Protein AF-A0A1J3JGV9-F1 (afdb_monomer)

Radius of gyration: 18.32 Å; Cα contacts (8 Å, |Δi|>4): 219; chains: 1; bounding box: 47×34×45 Å

Mean predicted aligned error: 9.76 Å

Organism: Noccaea caerulescens (NCBI:txid107243)

Foldseek 3Di:
DFFKKKKAWQAAAQAFFKKAQLLADDDPVVVPPDPCPRYDPVNVNHPIDGRDHGDMDMDTQADPVRHGDSSPDIDTTDRPGDDTDMDMDTDDLDDPPPPPPPDDDFDDPDPCRNVSVVVD

Structure (mmCIF, N/CA/C/O backbone):
data_AF-A0A1J3JGV9-F1
#
_entry.id   AF-A0A1J3JGV9-F1
#
loop_
_atom_site.group_PDB
_atom_site.id
_atom_site.type_symbol
_atom_site.label_atom_id
_atom_site.label_alt_id
_atom_site.label_comp_id
_atom_site.label_asym_id
_atom_site.label_entity_id
_atom_site.label_seq_id
_atom_site.pdbx_PDB_ins_code
_atom_site.Cartn_x
_atom_site.Cartn_y
_atom_site.Cartn_z
_atom_site.occupancy
_atom_site.B_iso_or_equiv
_atom_site.auth_seq_id
_atom_site.auth_comp_id
_atom_site.auth_asym_id
_atom_site.auth_atom_id
_atom_site.pdbx_PDB_model_num
ATOM 1 N N . HIS A 1 1 ? 14.585 -4.880 -11.479 1.00 79.69 1 HIS A N 1
ATOM 2 C CA . HIS A 1 1 ? 13.644 -3.911 -10.817 1.00 79.69 1 HIS A CA 1
ATOM 3 C C . HIS A 1 1 ? 12.299 -4.544 -10.400 1.00 79.69 1 HIS A C 1
ATOM 5 O O . HIS A 1 1 ? 11.931 -5.574 -10.949 1.00 79.69 1 HIS A O 1
ATOM 11 N N . ARG A 1 2 ? 11.544 -3.959 -9.445 1.00 91.38 2 ARG A N 1
ATOM 12 C CA . ARG A 1 2 ? 10.188 -4.424 -9.052 1.00 91.38 2 ARG A CA 1
ATOM 13 C C . ARG A 1 2 ? 9.136 -3.889 -10.028 1.00 91.38 2 ARG A C 1
ATOM 15 O O . ARG A 1 2 ? 8.811 -2.711 -9.945 1.00 91.38 2 ARG A O 1
ATOM 22 N N . ILE A 1 3 ? 8.583 -4.720 -10.911 1.00 94.94 3 ILE A N 1
ATOM 23 C CA . ILE A 1 3 ? 7.559 -4.282 -11.876 1.00 94.94 3 ILE A CA 1
ATOM 24 C C . ILE A 1 3 ? 6.227 -3.964 -11.198 1.00 94.94 3 ILE A C 1
ATOM 26 O O . ILE A 1 3 ? 5.597 -2.957 -11.509 1.00 94.94 3 ILE A O 1
ATOM 30 N N . ALA A 1 4 ? 5.825 -4.780 -10.227 1.00 96.88 4 ALA A N 1
ATOM 31 C CA . ALA A 1 4 ? 4.542 -4.643 -9.557 1.00 96.88 4 ALA A CA 1
ATOM 32 C C . ALA A 1 4 ? 4.620 -5.054 -8.090 1.00 96.88 4 ALA A C 1
ATOM 34 O O . ALA A 1 4 ? 5.505 -5.805 -7.663 1.00 96.88 4 ALA A O 1
ATOM 35 N N . THR A 1 5 ? 3.661 -4.556 -7.323 1.00 98.31 5 THR A N 1
ATOM 36 C CA . THR A 1 5 ? 3.489 -4.861 -5.910 1.00 98.31 5 THR A CA 1
ATOM 37 C C . THR A 1 5 ? 2.063 -5.344 -5.688 1.00 98.31 5 THR A C 1
ATOM 39 O O . THR A 1 5 ? 1.109 -4.676 -6.081 1.00 98.31 5 THR A O 1
ATOM 42 N N . VAL A 1 6 ? 1.924 -6.498 -5.038 1.00 98.44 6 VAL A N 1
ATOM 43 C CA . VAL A 1 6 ? 0.649 -6.989 -4.510 1.00 98.44 6 VAL A CA 1
ATOM 44 C C . VAL A 1 6 ? 0.680 -6.826 -2.995 1.00 98.44 6 VAL A C 1
ATOM 46 O O . VAL A 1 6 ? 1.474 -7.476 -2.314 1.00 98.44 6 VAL A O 1
ATOM 49 N N . LEU A 1 7 ? -0.169 -5.954 -2.463 1.00 98.62 7 LEU A N 1
ATOM 50 C CA . LEU A 1 7 ? -0.349 -5.740 -1.031 1.00 98.62 7 LEU A CA 1
ATOM 51 C C . LEU A 1 7 ? -1.648 -6.410 -0.580 1.00 98.62 7 LEU A C 1
ATOM 53 O O . LEU A 1 7 ? -2.736 -5.971 -0.936 1.00 98.62 7 LEU A O 1
ATOM 57 N N . MET A 1 8 ? -1.532 -7.475 0.203 1.00 98.75 8 MET A N 1
ATOM 58 C CA . MET A 1 8 ? -2.661 -8.230 0.747 1.00 98.75 8 MET A CA 1
ATOM 59 C C . MET A 1 8 ? -2.981 -7.747 2.159 1.00 98.75 8 MET A C 1
ATOM 61 O O . MET A 1 8 ? -2.078 -7.647 2.993 1.00 98.75 8 MET A O 1
ATOM 65 N N . TYR A 1 9 ? -4.255 -7.496 2.450 1.00 98.62 9 TYR A N 1
ATOM 66 C CA . TYR A 1 9 ? -4.718 -7.141 3.789 1.00 98.62 9 TYR A CA 1
ATOM 67 C C . TYR A 1 9 ? -5.168 -8.392 4.547 1.00 98.62 9 TYR A C 1
ATOM 69 O O . TYR A 1 9 ? -6.073 -9.116 4.131 1.00 98.62 9 TYR A O 1
ATOM 77 N N . LEU A 1 10 ? -4.530 -8.653 5.686 1.00 98.56 10 LEU A N 1
ATOM 78 C CA . LEU A 1 10 ? -4.754 -9.852 6.500 1.00 98.56 10 LEU A CA 1
ATOM 79 C C . LEU A 1 10 ? -5.671 -9.585 7.706 1.00 98.56 10 LEU A C 1
ATOM 81 O O . LEU A 1 10 ? -6.147 -10.527 8.344 1.00 98.56 10 LEU A O 1
ATOM 85 N N . SER A 1 11 ? -5.958 -8.315 7.994 1.00 97.62 11 SER A N 1
ATOM 86 C CA . SER A 1 11 ? -6.905 -7.874 9.018 1.00 97.62 11 SER A CA 1
ATOM 87 C C . SER A 1 11 ? -7.834 -6.776 8.491 1.00 97.62 11 SER A C 1
ATOM 89 O O . SER A 1 11 ? -7.516 -6.067 7.535 1.00 97.62 11 SER A O 1
ATOM 91 N N . ASN A 1 12 ? -9.004 -6.654 9.123 1.00 97.19 12 ASN A N 1
ATOM 92 C CA . ASN A 1 12 ? -9.819 -5.446 9.026 1.00 97.19 12 ASN A CA 1
ATOM 93 C C . ASN A 1 12 ? -9.219 -4.408 9.974 1.00 97.19 12 ASN A C 1
ATOM 95 O O . ASN A 1 12 ? -8.833 -4.764 11.088 1.00 97.19 12 ASN A O 1
ATOM 99 N N . VAL A 1 13 ? -9.185 -3.144 9.560 1.00 96.94 13 VAL A N 1
ATOM 100 C CA . VAL A 1 13 ? -8.767 -2.037 10.430 1.00 96.94 13 VAL A CA 1
ATOM 101 C C . VAL A 1 13 ? -9.980 -1.182 10.770 1.00 96.94 13 VAL A C 1
ATOM 103 O O . VAL A 1 13 ? -10.713 -0.764 9.873 1.00 96.94 13 VAL A O 1
ATOM 106 N N . THR A 1 14 ? -10.193 -0.928 12.063 1.00 95.50 14 THR A N 1
ATOM 107 C CA . THR A 1 14 ? -11.354 -0.173 12.551 1.00 95.50 14 THR A CA 1
ATOM 108 C C . THR A 1 14 ? -11.291 1.281 12.088 1.00 95.50 14 THR A C 1
ATOM 110 O O . THR A 1 14 ? -12.237 1.772 11.470 1.00 95.50 14 THR A O 1
ATOM 113 N N . LYS A 1 15 ? -10.158 1.962 12.322 1.00 96.00 15 LYS A N 1
ATOM 114 C CA . LYS A 1 15 ? -9.962 3.362 11.922 1.00 96.00 15 LYS A CA 1
ATOM 115 C C . LYS A 1 15 ? -8.523 3.640 11.488 1.00 96.00 15 LYS A C 1
ATOM 117 O O . LYS A 1 15 ? -7.572 3.263 12.174 1.00 96.00 15 LYS A O 1
ATOM 122 N N . GLY A 1 16 ? -8.367 4.356 10.377 1.00 96.56 16 GLY A N 1
ATOM 123 C CA . GLY A 1 16 ? -7.066 4.624 9.768 1.00 96.56 16 GLY A CA 1
ATOM 124 C C . GLY A 1 16 ? -6.484 3.401 9.051 1.00 96.56 16 GLY A C 1
ATOM 125 O O . GLY A 1 16 ? -7.207 2.509 8.606 1.00 96.56 16 GLY A O 1
ATOM 126 N N . GLY A 1 17 ? -5.155 3.348 8.955 1.00 97.56 17 GLY A N 1
ATOM 127 C CA . GLY A 1 17 ? -4.426 2.225 8.363 1.00 97.56 17 GLY A CA 1
ATOM 128 C C . GLY A 1 17 ? -4.520 2.127 6.840 1.00 97.56 17 GLY A C 1
ATOM 129 O O . GLY A 1 17 ? -4.056 1.137 6.275 1.00 97.56 17 GLY A O 1
ATOM 130 N N . GLU A 1 18 ? -5.096 3.109 6.155 1.00 97.75 18 GLU A N 1
ATOM 131 C CA . GLU A 1 18 ? -5.266 3.093 4.703 1.00 97.75 18 GLU A CA 1
ATOM 132 C C . GLU A 1 18 ? -3.926 3.006 3.965 1.00 97.75 18 GLU A C 1
ATOM 134 O O . GLU A 1 18 ? -2.878 3.399 4.479 1.00 97.75 18 GLU A O 1
ATOM 139 N N . THR A 1 19 ? -3.945 2.466 2.752 1.00 97.81 19 THR A N 1
ATOM 140 C CA . THR A 1 19 ? -2.825 2.620 1.815 1.00 97.81 19 THR A CA 1
ATOM 141 C C . THR A 1 19 ? -3.149 3.791 0.904 1.00 97.81 19 THR A C 1
ATOM 143 O O . THR A 1 19 ? -4.156 3.730 0.204 1.00 97.81 19 THR A O 1
ATOM 146 N N . VAL A 1 20 ? -2.340 4.850 0.943 1.00 96.69 20 VAL A N 1
ATOM 147 C CA . VAL A 1 20 ? -2.573 6.111 0.221 1.00 96.69 20 VAL A CA 1
ATOM 148 C C . VAL A 1 20 ? -1.551 6.304 -0.895 1.00 96.69 20 VAL A C 1
ATOM 150 O O . VAL A 1 20 ? -0.373 6.013 -0.702 1.00 96.69 20 VAL A O 1
ATOM 153 N N . PHE A 1 21 ? -2.008 6.823 -2.033 1.00 96.88 21 PHE A N 1
ATOM 154 C CA . PHE A 1 21 ? -1.225 7.212 -3.203 1.00 96.88 21 PHE A CA 1
ATOM 155 C C . PHE A 1 21 ? -1.356 8.730 -3.388 1.00 96.88 21 PHE A C 1
ATOM 157 O O . PHE A 1 21 ? -2.319 9.181 -4.015 1.00 96.88 21 PHE A O 1
ATOM 164 N N . PRO A 1 22 ? -0.455 9.533 -2.790 1.00 94.88 22 PRO A N 1
ATOM 165 C CA . PRO A 1 22 ? -0.583 10.992 -2.777 1.00 94.88 22 PRO A CA 1
ATOM 166 C C . PRO A 1 22 ? -0.444 11.630 -4.164 1.00 94.88 22 PRO A C 1
ATOM 168 O O . PRO A 1 22 ? -1.083 12.639 -4.428 1.00 94.88 22 PRO A O 1
ATOM 171 N N . GLU A 1 23 ? 0.344 11.024 -5.054 1.00 95.06 23 GLU A N 1
ATOM 172 C CA . GLU A 1 23 ? 0.595 11.563 -6.398 1.00 95.06 23 GLU A CA 1
ATOM 173 C C . GLU A 1 23 ? -0.387 11.027 -7.449 1.00 95.06 23 GLU A C 1
ATOM 175 O O . GLU A 1 23 ? -0.362 11.468 -8.593 1.00 95.06 23 GLU A O 1
ATOM 180 N N . ALA A 1 24 ? -1.246 10.061 -7.100 1.00 91.81 24 ALA A N 1
ATOM 181 C CA . ALA A 1 24 ? -2.142 9.437 -8.066 1.00 91.81 24 ALA A CA 1
ATOM 182 C C . ALA A 1 24 ? -3.259 10.393 -8.515 1.00 91.81 24 ALA A C 1
ATOM 184 O O . ALA A 1 24 ? -3.933 11.028 -7.701 1.00 91.81 24 ALA A O 1
ATOM 185 N N . GLU A 1 25 ? -3.506 10.435 -9.825 1.00 83.81 25 GLU A N 1
ATOM 186 C CA . GLU A 1 25 ? -4.572 11.245 -10.412 1.00 83.81 25 GLU A CA 1
ATOM 187 C C . GLU A 1 25 ? -5.951 10.744 -9.970 1.00 83.81 25 GLU A C 1
ATOM 189 O O . GLU A 1 25 ? -6.326 9.604 -10.246 1.00 83.81 25 GLU A O 1
ATOM 194 N N . VAL A 1 26 ? -6.738 11.601 -9.314 1.00 71.75 26 VAL A N 1
ATOM 195 C CA . VAL A 1 26 ? -8.102 11.274 -8.876 1.00 71.75 26 VAL A CA 1
ATOM 196 C C . VAL A 1 26 ? -9.073 11.434 -10.053 1.00 71.75 26 VAL A C 1
ATOM 198 O O . VAL A 1 26 ? -9.333 12.564 -10.477 1.00 71.75 26 VAL A O 1
ATOM 201 N N . PRO A 1 27 ? -9.690 10.356 -10.578 1.00 66.94 27 PRO A N 1
ATOM 202 C CA . PRO A 1 27 ? -10.676 10.498 -11.638 1.00 66.94 27 PRO A CA 1
ATOM 203 C C . PRO A 1 27 ? -11.923 11.186 -11.080 1.00 66.94 27 PRO A C 1
ATOM 205 O O . PRO A 1 27 ? -12.470 10.759 -10.060 1.00 66.94 27 PRO A O 1
ATOM 208 N N . SER A 1 28 ? -12.445 12.189 -11.788 1.00 60.38 28 SER A N 1
ATOM 209 C CA . SER A 1 28 ? -13.581 13.017 -11.346 1.00 60.38 28 SER A CA 1
ATOM 210 C C . SER A 1 28 ? -14.840 12.212 -10.976 1.00 60.38 28 SER A C 1
ATOM 212 O O . SER A 1 28 ? -15.669 12.678 -10.203 1.00 60.38 28 SER A O 1
ATOM 214 N N . ARG A 1 29 ? -14.979 10.980 -11.490 1.00 59.41 29 ARG A N 1
ATOM 215 C CA . ARG A 1 29 ? -16.086 10.062 -11.170 1.00 59.41 29 ARG A CA 1
ATOM 216 C C . ARG A 1 29 ? -15.999 9.426 -9.775 1.00 59.41 29 ARG A C 1
ATOM 218 O O . ARG A 1 29 ? -17.042 9.078 -9.235 1.00 59.41 29 ARG A O 1
ATOM 225 N N . ARG A 1 30 ? -14.806 9.269 -9.181 1.00 54.81 30 ARG A N 1
ATOM 226 C CA . ARG A 1 30 ? -14.653 8.689 -7.828 1.00 54.81 30 ARG A CA 1
ATOM 227 C C . ARG A 1 30 ? -14.916 9.692 -6.707 1.00 54.81 30 ARG A C 1
ATOM 229 O O . ARG A 1 30 ? -15.397 9.288 -5.657 1.00 54.81 30 ARG A O 1
ATOM 236 N N . ILE A 1 31 ? -14.719 10.987 -6.969 1.00 53.38 31 ILE A N 1
ATOM 237 C CA . ILE A 1 31 ? -15.026 12.083 -6.028 1.00 53.38 31 ILE A CA 1
ATOM 238 C C . ILE A 1 31 ? -16.505 12.056 -5.586 1.00 53.38 31 ILE A C 1
ATOM 240 O O . ILE A 1 31 ? -16.836 12.523 -4.503 1.00 53.38 31 ILE A O 1
ATOM 244 N N . LEU A 1 32 ? -17.390 11.470 -6.400 1.00 47.88 32 LEU A N 1
ATOM 245 C CA . LEU A 1 32 ? -18.831 11.402 -6.147 1.00 47.88 32 LEU A CA 1
ATOM 246 C C . LEU A 1 32 ? -19.301 10.098 -5.475 1.00 47.88 32 LEU A C 1
ATOM 248 O O . LEU A 1 32 ? -20.483 9.993 -5.162 1.00 47.88 32 LEU A O 1
ATOM 252 N N . SER A 1 33 ? -18.431 9.093 -5.304 1.00 51.19 33 SER A N 1
ATOM 253 C CA . SER A 1 33 ? -18.853 7.715 -4.985 1.00 51.19 33 SER A CA 1
ATOM 254 C C . SER A 1 33 ? -18.363 7.175 -3.640 1.00 51.19 33 SER A C 1
ATOM 256 O O . SER A 1 33 ? -18.856 6.133 -3.209 1.00 51.19 33 SER A O 1
ATOM 258 N N . GLU A 1 34 ? -17.417 7.829 -2.972 1.00 54.97 34 GLU A N 1
ATOM 259 C CA . GLU A 1 34 ? -16.920 7.381 -1.669 1.00 54.97 34 GLU A CA 1
ATOM 260 C C . GLU A 1 34 ? -17.361 8.373 -0.593 1.00 54.97 34 GLU A C 1
ATOM 262 O O . GLU A 1 34 ? -16.990 9.546 -0.616 1.00 54.97 34 GLU A O 1
ATOM 267 N N . ASN A 1 35 ? -18.182 7.901 0.351 1.00 54.66 35 ASN A N 1
ATOM 268 C CA . ASN A 1 35 ? -18.491 8.629 1.578 1.00 54.66 35 ASN A CA 1
ATOM 269 C C . ASN A 1 35 ? -17.178 8.850 2.348 1.00 54.66 35 ASN A C 1
ATOM 271 O O . ASN A 1 35 ? -16.734 8.006 3.123 1.00 54.66 35 ASN A O 1
ATOM 275 N N . ASN A 1 36 ? -16.558 10.002 2.097 1.00 61.06 36 ASN A N 1
ATOM 276 C CA . ASN A 1 36 ? -15.259 10.454 2.605 1.00 61.06 36 ASN A CA 1
ATOM 277 C C . ASN A 1 36 ? -15.193 10.630 4.137 1.00 61.06 36 ASN A C 1
ATOM 279 O O . ASN A 1 36 ? -14.148 11.010 4.670 1.00 61.06 36 ASN A O 1
ATOM 283 N N . GLU A 1 37 ? -16.296 10.404 4.853 1.00 66.06 37 GLU A N 1
ATOM 284 C CA . GLU A 1 37 ? -16.365 10.563 6.310 1.00 66.06 37 GLU A CA 1
ATOM 285 C C . GLU A 1 37 ? -15.545 9.501 7.053 1.00 66.06 37 GLU A C 1
ATOM 287 O O . GLU A 1 37 ? -15.023 9.765 8.134 1.00 66.06 37 GLU A O 1
ATOM 292 N N . ASP A 1 38 ? -15.367 8.331 6.439 1.00 82.19 38 ASP A N 1
ATOM 293 C CA . ASP A 1 38 ? -14.757 7.157 7.065 1.00 82.19 38 ASP A CA 1
ATOM 294 C C . ASP A 1 38 ? -13.229 7.056 6.871 1.00 82.19 38 ASP A C 1
ATOM 296 O O . ASP A 1 38 ? -12.596 6.137 7.405 1.00 82.19 38 ASP A O 1
ATOM 300 N N . LEU A 1 39 ? -12.643 7.984 6.100 1.00 89.81 39 LEU A N 1
ATOM 301 C CA . LEU A 1 39 ? -11.209 8.065 5.804 1.00 89.81 39 LEU A CA 1
ATOM 302 C C . LEU A 1 39 ? -10.465 8.983 6.783 1.00 89.81 39 LEU A C 1
ATOM 304 O O . LEU A 1 39 ? -10.945 10.055 7.166 1.00 89.81 39 LEU A O 1
ATOM 308 N N . SER A 1 40 ? -9.242 8.591 7.140 1.00 94.19 40 SER A N 1
ATOM 309 C CA . SER A 1 40 ? -8.327 9.417 7.930 1.00 94.19 40 SER A CA 1
ATOM 310 C C . SER A 1 40 ? -7.836 10.658 7.169 1.00 94.19 40 SER A C 1
ATOM 312 O O . SER A 1 40 ? -7.835 10.709 5.939 1.00 94.19 40 SER A O 1
ATOM 314 N N . ASP A 1 41 ? -7.338 11.666 7.891 1.00 94.44 41 ASP A N 1
ATOM 315 C CA . ASP A 1 41 ? -6.771 12.876 7.268 1.00 94.44 41 ASP A CA 1
ATOM 316 C C . ASP A 1 41 ? -5.519 12.589 6.429 1.00 94.44 41 ASP A C 1
ATOM 318 O O . ASP A 1 41 ? -5.203 13.330 5.502 1.00 94.44 41 ASP A O 1
ATOM 322 N N . CYS A 1 42 ? -4.810 11.499 6.732 1.00 95.50 42 CYS A N 1
ATOM 323 C CA . CYS A 1 42 ? -3.731 10.998 5.889 1.00 95.50 42 CYS A CA 1
ATOM 324 C C . CYS A 1 42 ? -4.274 10.445 4.565 1.00 95.50 42 CYS A C 1
ATOM 326 O O . CYS A 1 42 ? -3.759 10.791 3.504 1.00 95.50 42 CYS A O 1
ATOM 328 N N . ALA A 1 43 ? -5.334 9.635 4.620 1.00 93.44 43 ALA A N 1
ATOM 329 C CA . ALA A 1 43 ? -5.936 9.008 3.448 1.00 93.44 43 ALA A CA 1
ATOM 330 C C . ALA A 1 43 ? -6.534 10.033 2.478 1.00 93.44 43 ALA A C 1
ATOM 332 O O . ALA A 1 43 ? -6.442 9.860 1.269 1.00 93.44 43 ALA A O 1
ATOM 333 N N . LYS A 1 44 ? -7.051 11.152 2.996 1.00 91.19 44 LYS A N 1
ATOM 334 C CA . LYS A 1 44 ? -7.594 12.261 2.193 1.00 91.19 44 LYS A CA 1
ATOM 335 C C . LYS A 1 44 ? -6.551 13.012 1.353 1.00 91.19 44 LYS A C 1
ATOM 337 O O . LYS A 1 44 ? -6.930 13.857 0.549 1.00 91.19 44 LYS A O 1
ATOM 342 N N . ARG A 1 45 ? -5.250 12.744 1.523 1.00 90.25 45 ARG A N 1
ATOM 343 C CA . ARG A 1 45 ? -4.173 13.390 0.746 1.00 90.25 45 ARG A CA 1
ATOM 344 C C . ARG A 1 45 ? -3.967 12.792 -0.649 1.00 90.25 45 ARG A C 1
ATOM 346 O O . ARG A 1 45 ? -3.089 13.260 -1.360 1.00 90.25 45 ARG A O 1
ATOM 353 N N . GLY A 1 46 ? -4.729 11.770 -1.030 1.00 90.38 46 GLY A N 1
ATOM 354 C CA . GLY A 1 46 ? -4.641 11.142 -2.346 1.00 90.38 46 GLY A CA 1
ATOM 355 C C . GLY A 1 46 ? -5.696 10.057 -2.527 1.00 90.38 46 GLY A C 1
ATOM 356 O O . GLY A 1 46 ? -6.670 9.995 -1.779 1.00 90.38 46 GLY A O 1
ATOM 357 N N . ILE A 1 47 ? -5.495 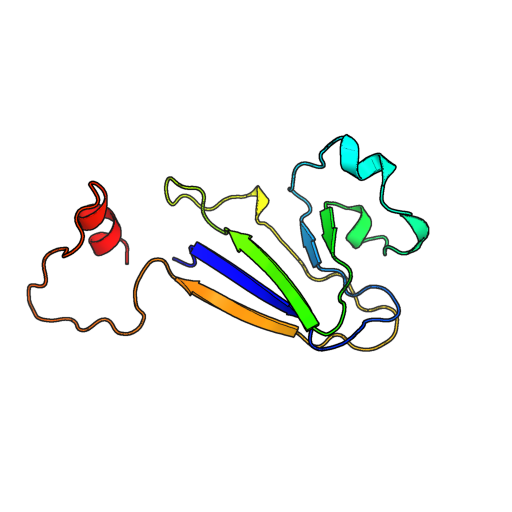9.169 -3.503 1.00 91.38 47 ILE A N 1
ATOM 358 C CA . ILE A 1 47 ? -6.321 7.959 -3.615 1.00 91.38 47 ILE A CA 1
ATOM 359 C C . ILE A 1 47 ? -5.930 7.016 -2.485 1.00 91.38 47 ILE A C 1
ATOM 361 O O . ILE A 1 47 ? -4.757 6.681 -2.342 1.00 91.38 47 ILE A O 1
ATOM 365 N N . ALA A 1 48 ? -6.902 6.555 -1.705 1.00 93.25 48 ALA A N 1
ATOM 366 C CA . ALA A 1 48 ? -6.647 5.668 -0.584 1.00 93.25 48 ALA A CA 1
ATOM 367 C C . ALA A 1 48 ? -7.509 4.407 -0.627 1.00 93.25 48 ALA A C 1
ATOM 369 O O . ALA A 1 48 ? -8.611 4.394 -1.165 1.00 93.25 48 ALA A O 1
ATOM 370 N N . VAL A 1 49 ? -6.992 3.332 -0.036 1.00 94.50 49 VAL A N 1
ATOM 371 C CA . VAL A 1 49 ? -7.691 2.051 0.101 1.00 94.50 49 VAL A CA 1
ATOM 372 C C . VAL A 1 49 ? -7.712 1.656 1.573 1.00 94.50 49 VAL A C 1
ATOM 374 O O . VAL A 1 49 ? -6.655 1.480 2.186 1.00 94.50 49 VAL A O 1
ATOM 377 N N . LYS A 1 50 ? -8.914 1.497 2.139 1.00 95.19 50 LYS A N 1
ATOM 378 C CA . LYS A 1 50 ? -9.114 1.023 3.517 1.00 95.19 50 LYS A CA 1
ATOM 379 C C . LYS A 1 50 ? -8.776 -0.476 3.612 1.00 95.19 50 LYS A C 1
ATOM 381 O O . LYS A 1 50 ? -9.228 -1.238 2.758 1.00 95.19 50 LYS A O 1
ATOM 386 N N . PRO A 1 51 ? -8.001 -0.934 4.614 1.00 97.25 51 PRO A N 1
ATOM 387 C CA . PRO A 1 51 ? -7.660 -2.346 4.741 1.00 97.25 51 PRO A CA 1
ATOM 388 C C . PRO A 1 51 ? -8.881 -3.170 5.134 1.00 97.25 51 PRO A C 1
ATOM 390 O O . PRO A 1 51 ? -9.481 -2.954 6.192 1.00 97.25 51 PRO A O 1
ATOM 393 N N . LYS A 1 52 ? -9.206 -4.155 4.304 1.00 96.81 52 LYS A N 1
ATOM 394 C CA . LYS A 1 52 ? -10.249 -5.139 4.571 1.00 96.81 52 LYS A CA 1
ATOM 395 C C . LYS A 1 52 ? -9.670 -6.534 4.404 1.00 96.81 52 LYS A C 1
ATOM 397 O O . LYS A 1 52 ? -9.060 -6.844 3.385 1.00 96.81 52 LYS A O 1
ATOM 402 N N . LYS A 1 53 ? -9.842 -7.373 5.421 1.00 98.38 53 LYS A N 1
ATOM 403 C CA . LYS A 1 53 ? -9.291 -8.727 5.463 1.00 98.38 53 LYS A CA 1
ATOM 404 C C . LYS A 1 53 ? -9.727 -9.520 4.232 1.00 98.38 53 LYS A C 1
ATOM 406 O O . LYS A 1 53 ? -10.921 -9.689 4.003 1.00 98.38 53 LYS A O 1
ATOM 411 N N . GLY A 1 54 ? -8.747 -10.066 3.518 1.00 98.00 54 GLY A N 1
ATOM 412 C CA . GLY A 1 54 ? -8.945 -10.872 2.314 1.00 98.00 54 GLY A CA 1
ATOM 413 C C . GLY A 1 54 ? -8.787 -10.091 1.010 1.00 98.00 54 GLY A C 1
ATOM 414 O O . GLY A 1 54 ? -8.519 -10.713 -0.015 1.00 98.00 54 GLY A O 1
ATOM 415 N N . ASP A 1 55 ? -8.874 -8.760 1.041 1.00 97.94 55 ASP A N 1
ATOM 416 C CA . ASP A 1 55 ? -8.667 -7.936 -0.147 1.00 97.94 55 ASP A CA 1
ATOM 417 C C . ASP A 1 55 ? -7.170 -7.833 -0.487 1.00 97.94 55 ASP A C 1
ATOM 419 O O . ASP A 1 55 ? -6.291 -7.877 0.385 1.00 97.94 55 ASP A O 1
ATOM 423 N N . ALA A 1 56 ? -6.878 -7.651 -1.775 1.00 98.12 56 ALA A N 1
ATOM 424 C CA . ALA A 1 56 ? -5.534 -7.417 -2.282 1.00 98.12 56 ALA A CA 1
ATOM 425 C C . ALA A 1 56 ? -5.512 -6.208 -3.220 1.00 98.12 56 ALA A C 1
ATOM 427 O O . ALA A 1 56 ? -6.386 -6.038 -4.069 1.00 98.12 56 ALA A O 1
ATOM 428 N N . LEU A 1 57 ? -4.477 -5.388 -3.077 1.00 97.75 57 LEU A N 1
ATOM 429 C CA . LEU A 1 57 ? -4.206 -4.231 -3.912 1.00 97.75 57 LEU A CA 1
ATOM 430 C C . LEU A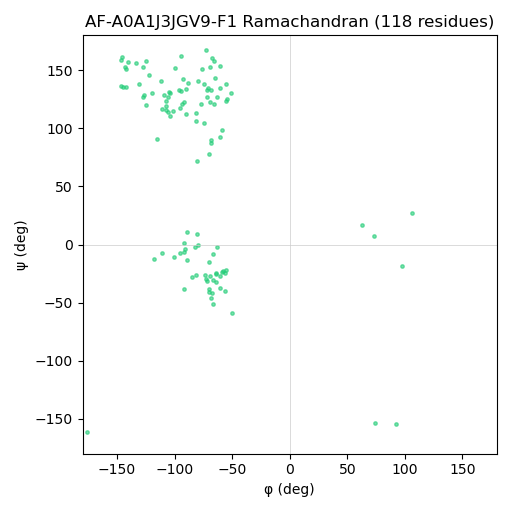 1 57 ? -3.014 -4.534 -4.821 1.00 97.75 57 LEU A C 1
ATOM 432 O O . LEU A 1 57 ? -1.913 -4.783 -4.336 1.00 97.75 57 LEU A O 1
ATOM 436 N N . LEU A 1 58 ? -3.236 -4.489 -6.133 1.00 97.88 58 LEU A N 1
ATOM 437 C CA . LEU A 1 58 ? -2.188 -4.579 -7.148 1.00 97.88 58 LEU A CA 1
ATOM 438 C C . LEU A 1 58 ? -1.928 -3.191 -7.735 1.00 97.88 58 LEU A C 1
ATOM 440 O O . LEU A 1 58 ? -2.861 -2.521 -8.172 1.00 97.88 58 LEU A O 1
ATOM 444 N N . PHE A 1 59 ? -0.660 -2.796 -7.794 1.00 97.31 59 PHE A N 1
ATOM 445 C CA . PHE A 1 59 ? -0.210 -1.611 -8.521 1.00 97.31 59 PHE A CA 1
ATOM 446 C C . PHE A 1 59 ? 1.156 -1.859 -9.167 1.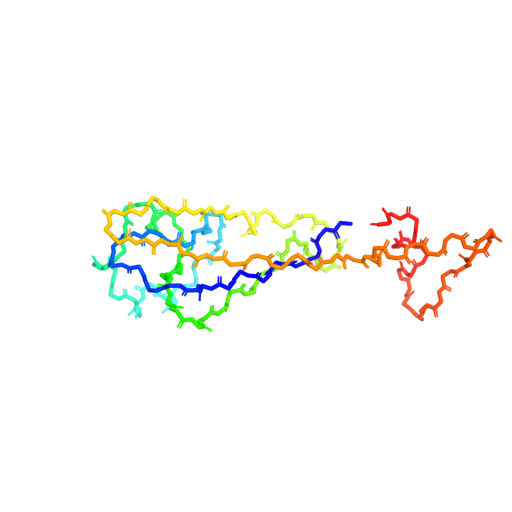00 97.31 59 PHE A C 1
ATOM 448 O O . PHE A 1 59 ? 1.948 -2.683 -8.699 1.00 97.31 59 PHE A O 1
ATOM 455 N N . PHE A 1 60 ? 1.417 -1.154 -10.265 1.00 97.31 60 PHE A N 1
ATOM 456 C CA . PHE A 1 60 ? 2.671 -1.234 -11.007 1.00 97.31 60 PHE A CA 1
ATOM 457 C C . PHE A 1 60 ? 3.612 -0.133 -10.529 1.00 97.31 60 PHE A C 1
ATOM 459 O O . PHE A 1 60 ? 3.199 1.014 -10.404 1.00 97.31 60 PHE A O 1
ATOM 466 N N . ASN A 1 61 ? 4.867 -0.486 -10.240 1.00 96.62 61 ASN A N 1
ATOM 467 C CA . ASN A 1 61 ? 5.878 0.497 -9.833 1.00 96.62 61 ASN A CA 1
ATOM 468 C C . ASN A 1 61 ? 6.624 1.086 -11.042 1.00 96.62 61 ASN A C 1
ATOM 470 O O . ASN A 1 61 ? 7.369 2.053 -10.898 1.00 96.62 61 ASN A O 1
ATOM 474 N N . LEU A 1 62 ? 6.480 0.463 -12.215 1.00 95.56 62 LEU A N 1
ATOM 475 C CA . LEU A 1 62 ? 7.099 0.874 -13.469 1.00 95.56 62 LEU A CA 1
ATOM 476 C C . LEU A 1 62 ? 6.016 1.119 -14.517 1.00 95.56 62 LEU A C 1
ATOM 478 O O . LEU A 1 62 ? 5.024 0.390 -14.582 1.00 95.56 62 LEU A O 1
ATOM 482 N N . ARG A 1 63 ? 6.261 2.091 -15.387 1.00 93.69 63 ARG A N 1
ATOM 483 C CA . ARG A 1 63 ? 5.514 2.277 -16.631 1.00 93.69 63 ARG A CA 1
ATOM 484 C C . ARG A 1 63 ?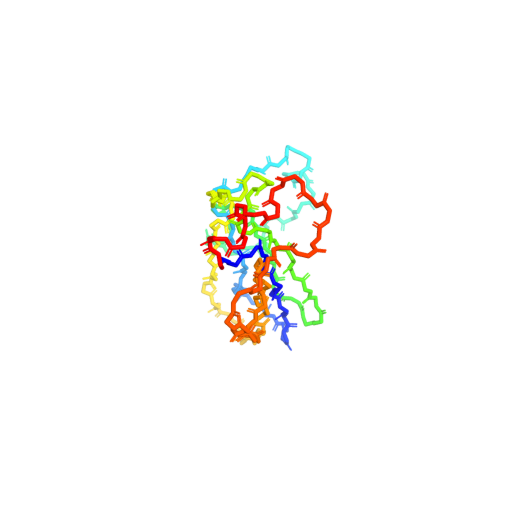 5.891 1.195 -17.659 1.00 93.69 63 ARG A C 1
ATOM 486 O O . ARG A 1 63 ? 6.906 0.514 -17.487 1.00 93.69 63 ARG A O 1
ATOM 493 N N . PRO A 1 64 ? 5.134 1.049 -18.766 1.00 91.44 64 PRO A N 1
ATOM 494 C CA . PRO A 1 64 ? 5.454 0.080 -19.821 1.00 91.44 64 PRO A CA 1
ATOM 495 C C . PRO A 1 64 ? 6.839 0.261 -20.464 1.00 91.44 64 PRO A C 1
ATOM 497 O O . PRO A 1 64 ? 7.399 -0.694 -20.988 1.00 91.44 64 PRO A O 1
ATOM 500 N N . ASP A 1 65 ? 7.412 1.466 -20.394 1.00 91.25 65 ASP A N 1
ATOM 501 C CA . ASP A 1 65 ? 8.775 1.786 -20.843 1.00 91.25 65 ASP A CA 1
ATOM 502 C C . ASP A 1 65 ? 9.872 1.393 -19.825 1.00 91.25 65 ASP A C 1
ATOM 504 O O . ASP A 1 65 ? 11.040 1.740 -20.005 1.00 91.25 65 ASP A O 1
ATOM 508 N N . ALA A 1 66 ? 9.505 0.665 -18.763 1.00 89.00 66 ALA A N 1
ATOM 509 C CA . ALA A 1 66 ? 10.351 0.235 -17.648 1.00 89.00 66 ALA A CA 1
ATOM 510 C C . ALA A 1 66 ? 10.942 1.374 -16.792 1.00 89.00 66 ALA A C 1
ATOM 512 O O . ALA A 1 66 ? 11.861 1.145 -16.002 1.00 89.00 66 ALA A O 1
ATOM 513 N N . ILE A 1 67 ? 10.402 2.590 -16.894 1.00 92.56 67 ILE A N 1
ATOM 514 C CA . ILE A 1 67 ? 10.798 3.724 -16.052 1.00 92.56 67 ILE A CA 1
ATOM 515 C C . ILE A 1 67 ? 9.947 3.727 -14.770 1.00 92.56 67 ILE A C 1
ATOM 517 O O . ILE A 1 67 ? 8.742 3.470 -14.856 1.00 92.56 67 ILE A O 1
ATOM 521 N N . PRO A 1 68 ? 10.527 4.012 -13.581 1.00 95.19 68 PRO A N 1
ATOM 522 C CA . PRO A 1 68 ? 9.759 4.168 -12.348 1.00 95.19 68 PRO A CA 1
ATOM 523 C C . PRO A 1 68 ? 8.596 5.138 -12.520 1.00 95.19 68 PRO A C 1
ATOM 525 O O . PRO A 1 68 ? 8.784 6.245 -13.024 1.00 95.19 68 PRO A O 1
ATOM 528 N N . ASP A 1 69 ? 7.408 4.715 -12.103 1.00 96.06 69 ASP A N 1
ATOM 529 C CA . ASP A 1 69 ? 6.202 5.528 -12.187 1.00 96.06 69 ASP A CA 1
ATOM 530 C C . ASP A 1 69 ? 6.037 6.362 -10.902 1.00 96.06 69 ASP A C 1
ATOM 532 O O . ASP A 1 69 ? 5.769 5.781 -9.845 1.00 96.06 69 ASP A O 1
ATOM 536 N N . PRO A 1 70 ? 6.170 7.703 -10.941 1.00 95.88 70 PRO A N 1
ATOM 537 C CA . PRO A 1 70 ? 5.970 8.545 -9.761 1.00 95.88 70 PRO A CA 1
ATOM 538 C C . PRO A 1 70 ? 4.557 8.438 -9.171 1.00 95.88 70 PRO A C 1
ATOM 540 O O . PRO A 1 70 ? 4.398 8.591 -7.962 1.00 95.88 70 PRO A O 1
ATOM 543 N N . LEU A 1 71 ? 3.547 8.104 -9.986 1.00 95.88 71 LEU A N 1
ATOM 544 C CA . LEU A 1 71 ? 2.159 7.939 -9.536 1.00 95.88 71 LEU A CA 1
ATOM 545 C C . LEU A 1 71 ? 1.973 6.691 -8.656 1.00 95.88 71 LEU A C 1
ATOM 547 O O . LEU A 1 71 ? 0.973 6.563 -7.953 1.00 95.88 71 LEU A O 1
ATOM 551 N N . SER A 1 72 ? 2.949 5.775 -8.669 1.00 96.44 72 SER A N 1
ATOM 552 C CA . SER A 1 72 ? 2.970 4.577 -7.821 1.00 96.44 72 SER A CA 1
ATOM 553 C C . SER A 1 72 ? 3.501 4.832 -6.405 1.00 96.44 72 SER A C 1
ATOM 555 O O . SER A 1 72 ? 3.527 3.908 -5.578 1.00 96.44 72 SER A O 1
ATOM 557 N N . LEU A 1 73 ? 3.928 6.069 -6.107 1.00 96.94 73 LEU A N 1
ATOM 558 C CA . LEU A 1 73 ? 4.319 6.461 -4.758 1.00 96.94 73 LEU A CA 1
ATOM 559 C C . LEU A 1 73 ? 3.158 6.177 -3.806 1.00 96.94 73 LEU A C 1
ATOM 561 O O . LEU A 1 73 ? 2.048 6.668 -3.996 1.00 96.94 73 LEU A O 1
ATOM 565 N N . HIS A 1 74 ? 3.427 5.380 -2.777 1.00 97.62 74 HIS A N 1
ATOM 566 C CA . HIS A 1 74 ? 2.419 4.954 -1.821 1.00 97.62 74 HIS A CA 1
ATOM 567 C C . HIS A 1 74 ? 2.970 4.941 -0.402 1.00 97.62 74 HIS A C 1
ATOM 569 O O . HIS A 1 74 ? 4.174 4.808 -0.173 1.00 97.62 74 HIS A O 1
ATOM 575 N N . GLY A 1 75 ? 2.062 5.043 0.562 1.00 97.44 75 GLY A N 1
ATOM 576 C CA . GLY A 1 75 ? 2.373 4.976 1.981 1.00 97.44 75 GLY A CA 1
ATOM 577 C C . GLY A 1 75 ? 1.264 4.303 2.777 1.00 97.44 75 GLY A C 1
ATOM 578 O O . GLY A 1 75 ? 0.124 4.191 2.327 1.00 97.44 75 GLY A O 1
ATOM 579 N N . GLY A 1 76 ? 1.608 3.848 3.979 1.00 97.44 76 GLY A N 1
ATOM 580 C CA . GLY A 1 76 ? 0.632 3.420 4.974 1.00 97.44 76 GLY A CA 1
ATOM 581 C C . GLY A 1 76 ? 0.260 4.587 5.879 1.00 97.44 76 GLY A C 1
ATOM 582 O O . GLY A 1 76 ? 1.133 5.160 6.528 1.00 97.44 76 GLY A O 1
ATOM 583 N N . CYS A 1 77 ? -1.024 4.918 5.947 1.00 98.19 77 CYS A N 1
ATOM 584 C CA . CYS A 1 77 ? -1.532 5.861 6.930 1.00 98.19 77 CYS A CA 1
ATOM 585 C C . CYS A 1 77 ? -1.479 5.269 8.348 1.00 98.19 77 CYS A C 1
ATOM 587 O O . CYS A 1 77 ? -1.561 4.045 8.505 1.00 98.19 77 CYS A O 1
ATOM 589 N N . PRO A 1 78 ? -1.359 6.111 9.393 1.00 98.31 78 PRO A N 1
ATOM 590 C CA . PRO A 1 78 ? -1.386 5.646 10.774 1.00 98.31 78 PRO A CA 1
ATOM 591 C C . PRO A 1 78 ? -2.656 4.847 11.082 1.00 98.31 78 PRO A C 1
ATOM 593 O O . PRO A 1 78 ? -3.756 5.230 10.677 1.00 98.31 78 PRO A O 1
ATOM 596 N N . VAL A 1 79 ? -2.513 3.747 11.822 1.00 98.12 79 VAL A N 1
ATOM 597 C CA . VAL A 1 79 ? -3.655 3.048 12.426 1.00 98.12 79 VAL A CA 1
ATOM 598 C C . VAL A 1 79 ? -4.082 3.847 13.651 1.00 98.12 79 VAL A C 1
ATOM 600 O O . VAL A 1 79 ? -3.275 4.074 14.549 1.00 98.12 79 VAL A O 1
ATOM 603 N N . ILE A 1 80 ? -5.331 4.306 13.665 1.00 97.50 80 ILE A N 1
ATOM 604 C CA . ILE A 1 80 ? -5.902 5.080 14.776 1.00 97.50 80 ILE A CA 1
ATOM 605 C C . ILE A 1 80 ? -6.577 4.130 15.769 1.00 97.50 80 ILE A C 1
ATOM 607 O O . ILE A 1 80 ? -6.477 4.328 16.975 1.00 97.50 80 ILE A O 1
ATOM 611 N N . GLU A 1 81 ? -7.245 3.090 15.263 1.00 97.81 81 GLU A N 1
ATOM 612 C CA . GLU A 1 81 ? -7.921 2.081 16.077 1.00 97.81 81 GLU A CA 1
ATOM 613 C C . GLU A 1 81 ? -7.869 0.701 15.406 1.00 97.81 81 GLU A C 1
ATOM 615 O O . GLU A 1 81 ? -8.121 0.567 14.203 1.00 97.81 81 GLU A O 1
ATOM 620 N N . GLY A 1 82 ? -7.578 -0.330 16.205 1.00 96.75 82 GLY A N 1
ATOM 621 C CA . GLY A 1 82 ? -7.392 -1.709 15.754 1.00 96.75 82 GLY A CA 1
ATOM 622 C C . GLY A 1 82 ? -5.931 -2.033 15.433 1.00 96.75 82 GLY A C 1
ATOM 623 O O . GLY A 1 82 ? -5.013 -1.414 15.964 1.00 96.75 82 GLY A O 1
ATOM 624 N N . GLU A 1 83 ? -5.713 -3.017 14.559 1.00 97.94 83 GLU A N 1
ATOM 625 C CA . GLU A 1 83 ? -4.379 -3.472 14.156 1.00 97.94 83 GLU A CA 1
ATOM 626 C C . GLU A 1 83 ? -4.359 -3.836 12.665 1.00 97.94 83 GLU A C 1
ATOM 628 O O . GLU A 1 83 ? -5.260 -4.513 12.156 1.00 97.94 83 GLU A O 1
ATOM 633 N N . LYS A 1 84 ? -3.316 -3.394 11.953 1.00 98.25 84 LYS A N 1
ATOM 634 C CA . LYS A 1 84 ? -3.127 -3.673 10.526 1.00 98.25 84 LYS A CA 1
ATOM 635 C C . LYS A 1 84 ? -2.100 -4.783 10.329 1.00 98.25 84 LYS A C 1
ATOM 637 O O . LYS A 1 84 ? -0.912 -4.572 10.545 1.00 98.25 84 LYS A O 1
ATOM 642 N N . TRP A 1 85 ? -2.555 -5.914 9.801 1.00 98.44 85 TRP A N 1
ATOM 643 C CA . TRP A 1 85 ? -1.703 -6.967 9.261 1.00 98.44 85 TRP A CA 1
ATOM 644 C C . TRP A 1 85 ? -1.762 -6.935 7.739 1.00 98.44 85 TRP A C 1
ATOM 646 O O . TRP A 1 85 ? -2.843 -6.912 7.144 1.00 98.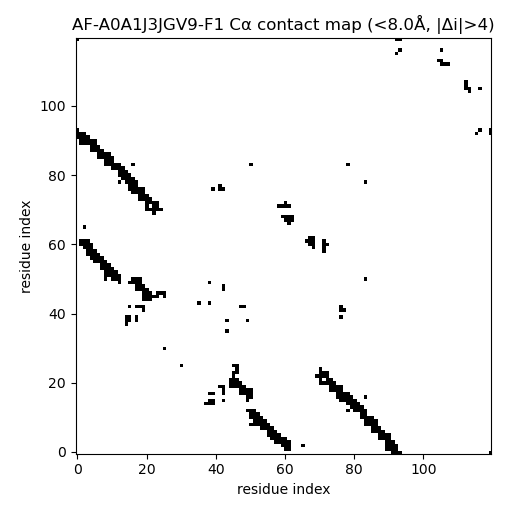44 85 TRP A O 1
ATOM 656 N N . SER A 1 86 ? -0.599 -6.968 7.097 1.00 98.31 86 SER A N 1
ATOM 657 C CA . SER A 1 86 ? -0.497 -7.031 5.642 1.00 98.31 86 SER A CA 1
ATOM 658 C C . SER A 1 86 ? 0.658 -7.913 5.197 1.00 98.31 86 SER A C 1
ATOM 660 O O . SER A 1 86 ? 1.675 -7.997 5.881 1.00 98.31 86 SER A O 1
ATOM 662 N N . ALA A 1 87 ? 0.520 -8.512 4.020 1.00 98.62 87 ALA A N 1
ATOM 663 C CA . ALA A 1 87 ? 1.596 -9.220 3.341 1.00 98.62 87 ALA A CA 1
ATOM 664 C C . ALA A 1 87 ? 1.873 -8.565 1.988 1.00 98.62 87 ALA A C 1
ATOM 666 O O . ALA A 1 87 ? 0.958 -8.356 1.193 1.00 98.62 87 ALA A O 1
ATOM 667 N N . THR A 1 88 ? 3.142 -8.273 1.713 1.00 98.44 88 THR A N 1
ATOM 668 C CA . THR A 1 88 ? 3.566 -7.653 0.456 1.00 98.44 88 THR A CA 1
ATOM 669 C C . THR A 1 88 ? 4.288 -8.677 -0.402 1.00 98.44 88 THR A C 1
ATOM 671 O O . THR A 1 88 ? 5.297 -9.245 0.014 1.00 98.44 88 THR A O 1
ATOM 674 N N . LYS A 1 89 ? 3.802 -8.892 -1.624 1.00 97.50 89 LYS A N 1
ATOM 675 C CA . LYS A 1 89 ? 4.493 -9.665 -2.654 1.00 97.50 89 LYS A CA 1
ATOM 676 C C . LYS A 1 89 ? 5.010 -8.708 -3.719 1.00 97.50 89 LYS A C 1
ATOM 678 O O . LYS A 1 89 ? 4.233 -8.062 -4.418 1.00 97.50 89 LYS A O 1
ATOM 683 N N . TRP A 1 90 ? 6.328 -8.642 -3.856 1.00 96.81 90 TRP A N 1
ATOM 684 C CA . TRP A 1 90 ? 6.965 -7.934 -4.962 1.00 96.81 90 TRP A CA 1
ATOM 685 C C . TRP A 1 90 ? 7.169 -8.873 -6.143 1.00 96.81 90 TRP A C 1
ATOM 687 O O . TRP A 1 90 ? 7.641 -9.999 -5.980 1.00 96.81 90 TRP A O 1
ATOM 697 N N . ILE A 1 91 ? 6.813 -8.386 -7.327 1.00 94.56 91 ILE A N 1
ATOM 698 C CA . ILE A 1 91 ? 7.049 -9.051 -8.604 1.00 94.56 91 ILE A CA 1
ATOM 699 C C . ILE A 1 91 ? 8.187 -8.295 -9.279 1.00 94.56 91 ILE A C 1
ATOM 701 O O . ILE A 1 91 ? 8.148 -7.067 -9.387 1.00 94.56 91 ILE A O 1
ATOM 705 N N . HIS A 1 92 ? 9.227 -9.018 -9.676 1.00 91.06 92 HIS A N 1
ATOM 706 C CA . HIS A 1 92 ? 10.409 -8.459 -10.320 1.00 91.06 92 HIS A CA 1
ATOM 707 C C . HIS A 1 92 ? 10.318 -8.655 -11.836 1.00 91.06 92 HIS A C 1
ATOM 709 O O . HIS A 1 92 ? 9.645 -9.570 -12.297 1.00 91.06 92 HIS A O 1
ATOM 715 N N . VAL A 1 93 ? 10.958 -7.761 -12.595 1.00 88.25 93 VAL A N 1
ATOM 716 C CA . VAL A 1 93 ? 11.094 -7.886 -14.061 1.00 88.25 93 VAL A CA 1
ATOM 717 C C . VAL A 1 93 ? 11.917 -9.112 -14.462 1.00 88.25 93 VAL A C 1
ATOM 719 O O . VAL A 1 93 ? 11.730 -9.627 -15.554 1.00 88.25 93 VAL A O 1
ATOM 722 N N . ASP A 1 94 ? 12.798 -9.570 -13.575 1.00 79.88 94 ASP A N 1
ATOM 723 C CA . ASP A 1 94 ? 13.710 -10.687 -13.800 1.00 79.88 94 ASP A CA 1
ATOM 724 C C . ASP A 1 94 ? 13.536 -11.744 -12.699 1.00 79.88 94 ASP A C 1
ATOM 726 O O . ASP A 1 94 ? 13.040 -11.458 -11.597 1.00 79.88 94 ASP A O 1
ATOM 730 N N . SER A 1 95 ? 13.947 -12.969 -13.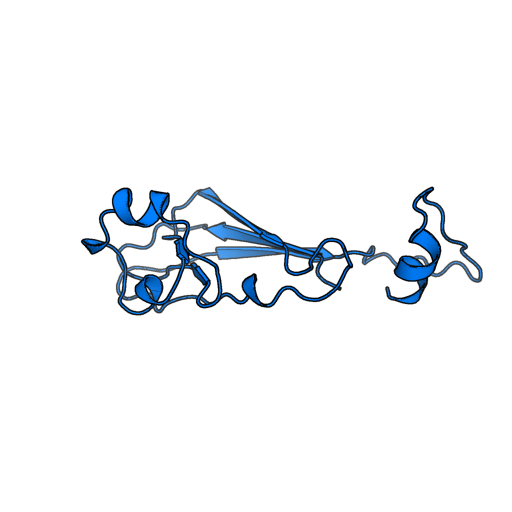009 1.00 77.88 95 SER A N 1
ATOM 731 C CA . SER A 1 95 ? 13.975 -14.083 -12.072 1.00 77.88 95 SER A CA 1
ATOM 732 C C . SER A 1 95 ? 14.980 -13.830 -10.946 1.00 77.88 95 SER A C 1
ATOM 734 O O . SER A 1 95 ? 16.073 -13.299 -11.151 1.00 77.88 95 SER A O 1
ATOM 736 N N . PHE A 1 96 ? 14.630 -14.266 -9.734 1.00 73.25 96 PHE A N 1
ATOM 737 C CA . PHE A 1 96 ? 15.592 -14.339 -8.630 1.00 73.25 96 PHE A CA 1
ATOM 738 C C . PHE A 1 96 ? 16.585 -15.486 -8.816 1.00 73.25 96 PHE A C 1
ATOM 740 O O . PHE A 1 96 ? 17.737 -15.382 -8.394 1.00 73.25 96 PHE A O 1
ATOM 747 N N . ASP A 1 97 ? 16.149 -16.551 -9.485 1.00 69.38 97 ASP A N 1
ATOM 748 C CA . ASP A 1 97 ? 16.976 -17.692 -9.839 1.00 69.38 97 ASP A CA 1
ATOM 749 C C . ASP A 1 97 ? 17.774 -17.329 -11.092 1.00 69.38 97 ASP A C 1
ATOM 751 O O . ASP A 1 97 ? 17.493 -17.795 -12.198 1.00 69.38 97 ASP A O 1
ATOM 755 N N . LYS A 1 98 ? 18.763 -16.441 -10.935 1.00 57.59 98 LYS A N 1
ATOM 756 C CA . LYS A 1 98 ? 19.758 -16.193 -11.979 1.00 57.59 98 LYS A CA 1
ATOM 757 C C . LYS A 1 98 ? 20.621 -17.444 -12.094 1.00 57.59 98 LYS A C 1
ATOM 759 O O . LYS A 1 98 ? 21.665 -17.551 -11.453 1.00 57.59 98 LYS A O 1
ATOM 764 N N . ILE A 1 99 ? 20.193 -18.408 -12.908 1.00 56.62 99 ILE A N 1
ATOM 765 C CA . ILE A 1 99 ? 21.107 -19.427 -13.417 1.00 56.62 99 ILE A CA 1
ATOM 766 C C . ILE A 1 99 ? 22.043 -18.681 -14.365 1.00 56.62 99 ILE A C 1
ATOM 768 O O . ILE A 1 99 ? 21.759 -18.521 -15.548 1.00 56.62 99 ILE A O 1
ATOM 772 N N . VAL A 1 100 ? 23.151 -18.169 -13.829 1.00 54.03 100 VAL A N 1
ATOM 773 C CA . VAL A 1 100 ? 24.250 -17.643 -14.637 1.00 54.03 100 VAL A CA 1
ATOM 774 C C . VAL A 1 100 ? 24.908 -18.845 -15.309 1.00 54.03 100 VAL A C 1
ATOM 776 O O . VAL A 1 100 ? 25.938 -19.347 -14.867 1.00 54.03 100 VAL A O 1
ATOM 779 N N . THR A 1 101 ? 24.293 -19.362 -16.371 1.00 51.84 101 THR A N 1
ATOM 780 C CA . THR A 1 101 ? 25.042 -20.135 -17.356 1.00 51.84 101 THR A CA 1
ATOM 781 C C . THR A 1 101 ? 26.059 -19.179 -17.970 1.00 51.84 101 THR A C 1
ATOM 783 O O . THR A 1 101 ? 25.651 -18.104 -18.423 1.00 51.84 101 THR A O 1
ATOM 786 N N . PRO A 1 102 ? 27.360 -19.512 -17.996 1.00 42.81 102 PRO A N 1
ATOM 787 C CA . PRO A 1 102 ? 28.346 -18.709 -18.706 1.00 42.81 102 PRO A CA 1
ATOM 788 C C . PRO A 1 102 ? 27.941 -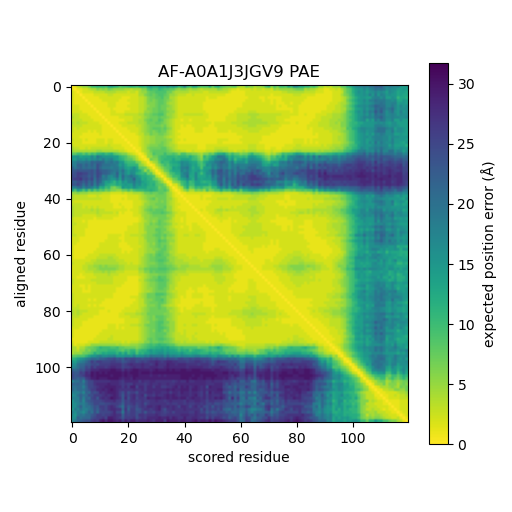18.622 -20.191 1.00 42.81 102 PRO A C 1
ATOM 790 O O . PRO A 1 102 ? 28.158 -19.570 -20.939 1.00 42.81 102 PRO A O 1
ATOM 793 N N . GLY A 1 103 ? 27.288 -17.523 -20.599 1.00 55.75 103 GLY A N 1
ATOM 794 C CA . GLY A 1 103 ? 26.878 -17.259 -21.989 1.00 55.75 103 GLY A CA 1
ATOM 795 C C . GLY A 1 103 ? 25.385 -17.397 -22.348 1.00 55.75 103 GLY A C 1
ATOM 796 O O . GLY A 1 103 ? 25.087 -17.688 -23.503 1.00 55.75 103 GLY A O 1
ATOM 797 N N . GLY A 1 104 ? 24.439 -17.218 -21.418 1.00 56.12 104 GLY A N 1
ATOM 798 C CA . GLY A 1 104 ? 23.002 -17.276 -21.740 1.00 56.12 104 GLY A CA 1
ATOM 799 C C . GLY A 1 104 ? 22.492 -16.037 -22.493 1.00 56.12 104 GLY A C 1
ATOM 800 O O . GLY A 1 104 ? 22.308 -14.992 -21.877 1.00 56.12 104 GLY A O 1
ATOM 801 N N . ASN A 1 105 ? 22.253 -16.159 -23.803 1.00 66.88 105 ASN A N 1
ATOM 802 C CA . ASN A 1 105 ? 21.537 -15.158 -24.607 1.00 66.88 105 ASN A CA 1
ATOM 803 C C . ASN A 1 105 ? 20.065 -15.044 -24.182 1.00 66.88 105 ASN A C 1
ATOM 805 O O . ASN A 1 105 ? 19.490 -15.984 -23.629 1.00 66.88 105 ASN A O 1
ATOM 809 N N . CYS A 1 106 ? 19.444 -13.908 -24.497 1.00 69.19 106 CYS A N 1
ATOM 810 C CA . CYS A 1 106 ? 18.033 -13.674 -24.229 1.00 69.19 106 CYS A CA 1
ATOM 811 C C . CYS A 1 106 ? 17.129 -14.693 -24.957 1.00 69.19 106 CYS A C 1
ATOM 813 O O . CYS A 1 106 ? 17.368 -15.006 -26.123 1.00 69.19 106 CYS A O 1
ATOM 815 N N . THR A 1 107 ? 16.126 -15.262 -24.270 1.00 70.94 107 THR A N 1
ATOM 816 C CA . THR A 1 107 ? 15.352 -16.424 -24.776 1.00 70.94 107 THR A CA 1
ATOM 817 C C . THR A 1 107 ? 13.900 -16.129 -25.150 1.00 70.94 107 THR A C 1
ATOM 819 O O . THR A 1 107 ? 13.239 -17.003 -25.715 1.00 70.94 107 THR A O 1
ATOM 822 N N . ASP A 1 108 ? 13.389 -14.928 -24.874 1.00 73.56 108 ASP A N 1
ATOM 823 C CA . ASP A 1 108 ? 12.047 -14.523 -25.296 1.00 73.56 108 ASP A CA 1
ATOM 824 C C . ASP A 1 108 ? 12.062 -13.761 -26.639 1.00 73.56 108 ASP A C 1
ATOM 826 O O . ASP A 1 108 ? 13.106 -13.323 -27.119 1.00 73.56 108 ASP A O 1
ATOM 830 N N . MET A 1 109 ? 10.902 -13.667 -27.302 1.00 74.38 109 MET A N 1
ATOM 831 C CA . MET A 1 109 ? 10.772 -13.032 -28.627 1.00 74.38 109 MET A CA 1
ATOM 832 C C . MET A 1 109 ? 10.484 -11.524 -28.555 1.00 74.38 109 MET A C 1
ATOM 834 O O . MET A 1 109 ? 10.099 -10.925 -29.560 1.00 74.38 109 MET A O 1
ATOM 838 N N . ASN A 1 110 ? 10.587 -10.902 -27.379 1.00 77.12 110 ASN A N 1
ATOM 839 C CA . ASN A 1 110 ? 10.321 -9.480 -27.243 1.00 77.12 110 ASN A CA 1
ATOM 840 C C . ASN A 1 110 ? 11.482 -8.665 -27.826 1.00 77.12 110 ASN A C 1
ATOM 842 O O . ASN A 1 110 ? 12.650 -8.940 -27.568 1.00 77.12 110 ASN A O 1
ATOM 846 N N . GLU A 1 111 ? 11.177 -7.595 -28.555 1.00 81.56 111 GLU A N 1
ATOM 847 C CA . GLU A 1 111 ? 12.196 -6.685 -29.099 1.00 81.56 111 GLU A CA 1
ATOM 848 C C . GLU A 1 111 ? 13.076 -6.053 -28.005 1.00 81.56 111 GLU A C 1
ATOM 850 O O . GLU A 1 111 ? 14.212 -5.656 -28.256 1.00 81.56 111 GLU A O 1
ATOM 855 N N . SER A 1 112 ? 12.566 -5.979 -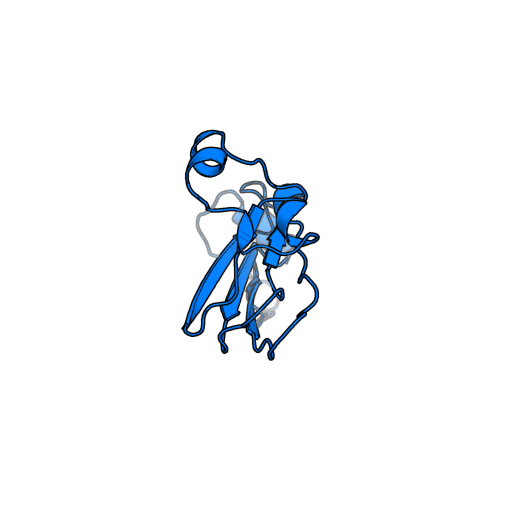26.772 1.00 76.38 112 SER A N 1
ATOM 856 C CA . SER A 1 112 ? 13.284 -5.455 -25.609 1.00 76.38 112 SER A CA 1
ATOM 857 C C . SER A 1 112 ? 14.039 -6.518 -24.804 1.00 76.38 112 SER A C 1
ATOM 859 O O . SER A 1 112 ? 14.669 -6.154 -23.811 1.00 76.38 112 SER A O 1
ATOM 861 N N . CYS A 1 113 ? 14.017 -7.791 -25.221 1.00 73.62 113 CYS A N 1
ATOM 862 C CA . CYS A 1 113 ? 14.598 -8.927 -24.494 1.00 73.62 113 CYS A CA 1
ATOM 863 C C . CYS A 1 113 ? 16.049 -8.640 -24.071 1.00 73.62 113 CYS A C 1
ATOM 865 O O . CYS A 1 113 ? 16.353 -8.572 -22.881 1.00 73.62 113 CYS A O 1
ATOM 867 N N . GLU A 1 114 ? 16.936 -8.370 -25.035 1.00 77.19 114 GLU A N 1
ATOM 868 C CA . GLU A 1 114 ? 18.360 -8.095 -24.777 1.00 77.19 114 GLU A CA 1
ATOM 869 C C . GLU A 1 114 ? 18.561 -6.926 -23.802 1.00 77.19 114 GLU A C 1
ATOM 871 O O . GLU A 1 114 ? 19.396 -6.968 -22.898 1.00 77.19 114 GLU A O 1
ATOM 876 N N . ARG A 1 115 ? 17.743 -5.876 -23.935 1.00 70.31 115 ARG A N 1
ATOM 877 C CA . ARG A 1 115 ? 17.820 -4.701 -23.066 1.00 70.31 115 ARG A CA 1
ATOM 878 C C . ARG A 1 115 ? 17.403 -5.030 -21.634 1.00 70.31 115 ARG A C 1
ATOM 880 O O . ARG A 1 115 ? 18.041 -4.549 -20.701 1.00 70.31 115 ARG A O 1
ATOM 887 N N . TRP A 1 116 ? 16.347 -5.815 -21.445 1.00 69.44 116 TRP A N 1
ATOM 888 C CA . TRP A 1 116 ? 15.896 -6.238 -20.118 1.00 69.44 116 TRP A CA 1
ATOM 889 C C . TRP A 1 116 ? 16.872 -7.223 -19.471 1.00 69.44 116 TRP A C 1
ATOM 891 O O . TRP A 1 116 ? 17.169 -7.070 -18.287 1.00 69.44 116 TRP A O 1
ATOM 901 N N . ALA A 1 117 ? 17.450 -8.140 -20.254 1.00 66.00 117 ALA A N 1
ATOM 902 C CA . ALA A 1 117 ? 18.464 -9.086 -19.792 1.00 66.00 117 ALA A CA 1
ATOM 903 C C . ALA A 1 117 ? 19.733 -8.391 -19.261 1.00 66.00 117 ALA A C 1
ATOM 905 O O . ALA A 1 117 ? 20.296 -8.815 -18.254 1.00 66.00 117 ALA A O 1
ATOM 906 N N . VAL A 1 118 ? 20.160 -7.287 -19.888 1.00 64.50 118 VAL A N 1
ATOM 907 C CA . VAL A 1 118 ? 21.307 -6.483 -19.420 1.00 64.50 118 VAL A CA 1
ATOM 908 C C . VAL A 1 118 ? 20.990 -5.686 -18.143 1.00 64.50 118 VAL A C 1
ATOM 910 O O . VAL A 1 118 ? 21.887 -5.439 -17.338 1.00 64.50 118 VAL A O 1
ATOM 913 N N . LEU A 1 119 ? 19.737 -5.261 -17.947 1.00 60.25 119 LEU A N 1
ATOM 914 C CA . LEU A 1 119 ? 19.332 -4.399 -16.824 1.00 60.25 119 LEU A CA 1
ATOM 915 C C . LEU A 1 119 ? 19.010 -5.168 -15.532 1.00 60.25 119 LEU A C 1
ATOM 917 O O . LEU A 1 119 ? 19.206 -4.620 -14.445 1.00 60.25 119 LEU A O 1
ATOM 921 N N . GLY A 1 120 ? 18.565 -6.421 -15.654 1.00 52.28 120 GLY A N 1
ATOM 922 C CA . GLY A 1 120 ? 18.443 -7.389 -14.563 1.00 52.28 120 GLY A CA 1
ATOM 923 C C . GLY A 1 120 ? 17.392 -7.175 -13.472 1.00 52.28 120 GLY A C 1
ATOM 924 O O . GLY A 1 120 ? 16.651 -6.159 -13.361 1.00 52.28 120 GLY A O 1
#

Solvent-accessible surface area (backbone atoms only — not comparable to full-atom values): 7093 Å² total; per-residue (Å²): 81,60,41,30,41,39,42,34,22,70,26,56,39,78,31,36,42,18,43,23,18,58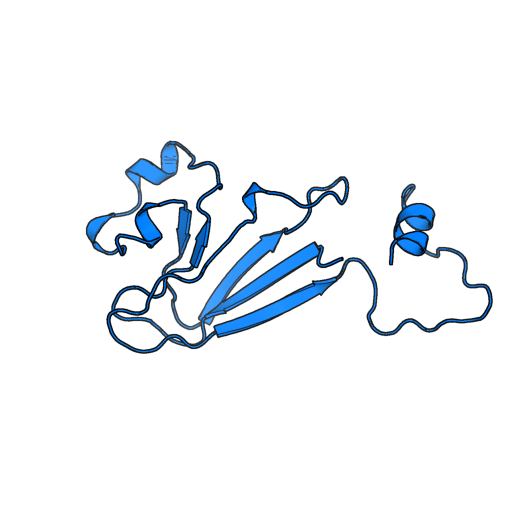,62,34,85,77,55,79,74,55,76,79,70,58,80,69,82,78,55,37,81,64,27,70,56,32,52,56,44,74,41,40,54,78,46,69,47,77,51,52,37,34,42,98,86,70,44,76,34,71,50,50,44,68,47,75,34,67,66,75,37,78,55,84,44,69,50,77,47,77,39,55,74,47,72,88,79,71,77,79,54,95,80,74,73,70,87,64,93,53,94,55,32,62,62,52,65,75,68,68

Secondary structure (DSSP, 8-state):
-EEEEEEEE-S--SEE--EEETTS---TTTTTTS-GGGS-TTGGGSEEE---TT-EEEEESB-TTS-B-GGG--EEPPEEES---EEEEEEESS-S-----TT----S--TTHHHHHHH-

pLDDT: mean 85.2, std 15.96, range [42.81, 98.75]

Sequence (120 aa):
HRIATVLMYLSNVTKGGETVFPEAEVPSRRILSENNEDLSDCAKRGIAVKPKKGDALLFFNLRPDAIPDPLSLHGGCPVIEGEKWSATKWIHVDSFDKIVTPGGNCTDMNESCERWAVLG

Nearest PDB structures (foldseek):
  2v4a-assembly1_A  TM=9.510E-01  e=1.077E-11  Chlamydomonas reinhardtii
  2v4a-assembly2_B  TM=9.564E-01  e=2.785E-11  Chlamydomonas reinhardtii
  3gze-assembly2_D  TM=9.617E-01  e=9.278E-11  Chlamydomonas reinhardtii
  2jij-assembly3_C  TM=9.623E-01  e=1.122E-10  Chlamydomonas reinhardtii
  2v4a-assembly3_C  TM=9.473E-01  e=9.278E-11  Chlamydomonas reinhardtii

InterPro domains:
  IPR005123 Oxoglutarate/iron-dependent dioxygenase domain [PS51471] (1-93)
  IPR044862 Prolyl 4-hydroxylase alpha subunit, Fe(2+) 2OG dioxygenase domain [PF13640] (1-92)
  IPR045054 Prolyl 4-hydroxylase [PTHR10869] (1-96)